Protein 6H4L (pdb70)

InterPro domains:
  IPR000719 Protein kinase domain [PF00069] (32179-32432)
  IPR000719 Protein kinase domain [PS50011] (32178-32432)
  IPR003598 Immunoglobulin subtype 2 [SM00408] (18-87)
  IPR003598 Immunoglobulin subtype 2 [SM00408] (116-183)
  IPR003598 Immunoglobulin subtype 2 [SM00408] (955-1022)
  IPR003598 Immunoglobulin subtype 2 [SM00408] (1094-1163)
  IPR003598 Immunoglobulin subtype 2 [SM00408] (1303-1371)
  IPR003598 Immunoglobulin subtype 2 [SM00408] (1469-1537)
  IPR003598 Immunoglobulin subtype 2 [SM00408] (1568-1637)
  IPR003598 Immunoglobulin subtype 2 [SM00408] (1853-1919)
  IPR003598 Immunoglobulin subtype 2 [SM00408] (2187-2253)
  IPR003598 Immunoglobulin subtype 2 [SM00408] (2279-2345)
  IPR003598 Immunoglobulin subtype 2 [SM00408] (2457-2523)
  IPR003598 Immunoglobulin subtype 2 [SM00408] (2632-2698)
  IPR003598 Immunoglobulin subtype 2 [SM00408] (3070-3136)
  IPR003598 Immunoglobulin subtype 2 [SM00408] (3251-3318)
  IPR003598 Immunoglobulin subtype 2 [SM00408] (3357-3423)
  IPR003598 Immunoglobulin subtype 2 [SM00408] (3515-3582)
  IPR003598 Immunoglobulin subtype 2 [SM00408] (3633-3701)
  IPR003598 Immunoglobulin subtype 2 [SM00408] (4301-4367)

Nearest PDB structures (foldseek):
  6h4l-assembly1_A  TM=1.011E+00  e=6.842E-20  Homo sapiens
  8ovu-assembly2_B  TM=9.712E-01  e=8.438E-11  Homo sapiens
  8p35-assembly1_A  TM=9.630E-01  e=2.740E-10  Homo sapiens
  2rik-assembly1_A  TM=9.695E-01  e=7.577E-10  Oryctolagus cuniculus
  2rjm-assembly1_A  TM=9.637E-01  e=1.163E-09  Oryctolagus cuniculus

Foldseek 3Di:
DDFAWKDWDAAWEADEAEAFAKDKTKTFIDGVPFWDKWKDFPRHTDDDDPAWDWDADNRIIMIMGGRDDQVRWGKMKMWTGDPRGIDMHIYTYGHD

Radius of gyration: 13.58 Å; Cα contacts (8 Å, |Δi|>4): 243; chains: 1; bounding box: 20×26×42 Å

Structure (mmCIF, N/CA/C/O backbone):
data_6H4L
#
_entry.id   6H4L
#
_cell.length_a   84.847
_cell.length_b   84.847
_cell.length_c   49.177
_cell.angle_alpha   90.00
_cell.angle_beta   90.00
_cell.angle_gamma   120.00
#
_symmetry.space_group_name_H-M   'P 32 2 1'
#
loop_
_entity.id
_entity.type
_entity.pdbx_description
1 polymer Titin
2 non-polymer 'ZINC ION'
3 non-polymer 'CHLORIDE ION'
4 water water
#
loop_
_atom_site.group_PDB
_atom_site.id
_atom_site.type_symbol
_atom_site.label_atom_id
_atom_site.label_alt_id
_atom_site.label_comp_id
_atom_site.label_asym_id
_atom_site.label_entity_id
_atom_site.label_seq_id
_atom_site.pdbx_PDB_ins_code
_atom_site.Cartn_x
_atom_site.Cartn_y
_atom_site.Cartn_z
_atom_site.occupancy
_atom_site.B_iso_or_equiv
_atom_site.auth_seq_id
_atom_site.auth_comp_id
_atom_site.auth_asym_id
_atom_site.auth_atom_id
_atom_site.pdbx_PDB_model_num
ATOM 1 N N . THR A 1 4 ? -48.448 11.480 28.935 1.00 62.84 4 THR A N 1
ATOM 2 C CA . THR A 1 4 ? -47.530 11.867 27.869 1.00 57.59 4 THR A CA 1
ATOM 3 C C . THR A 1 4 ? -47.909 13.234 27.308 1.00 49.47 4 THR A C 1
ATOM 4 O O . THR A 1 4 ? -48.954 13.382 26.679 1.00 43.84 4 THR A O 1
ATOM 8 N N . LEU A 1 5 ? -47.062 14.232 27.546 1.00 43.56 5 LEU A N 1
ATOM 9 C CA . LEU A 1 5 ? -47.298 15.569 27.019 1.00 32.86 5 LEU A CA 1
ATOM 10 C C . LEU A 1 5 ? -47.124 15.595 25.499 1.00 27.53 5 LEU A C 1
ATOM 11 O O . LEU A 1 5 ? -46.413 14.756 24.925 1.00 34.19 5 LEU A O 1
ATOM 16 N N . ASP A 1 6 ? -47.767 16.558 24.847 1.00 32.04 6 ASP A N 1
ATOM 17 C CA . ASP A 1 6 ? -47.526 16.764 23.419 1.00 25.13 6 ASP A CA 1
ATOM 18 C C . ASP A 1 6 ? -46.038 16.974 23.174 1.00 30.54 6 ASP A C 1
ATOM 19 O O . ASP A 1 6 ? -45.338 17.549 24.005 1.00 28.06 6 ASP A O 1
ATOM 24 N N . HIS A 1 7 ? -45.552 16.523 22.024 1.00 24.15 7 HIS A N 1
ATOM 25 C CA . HIS A 1 7 ? -44.138 16.663 21.716 1.00 22.16 7 HIS A CA 1
ATOM 26 C C . HIS A 1 7 ? -43.891 16.682 20.213 1.00 20.64 7 HIS A C 1
ATOM 27 O O . HIS A 1 7 ? -44.687 16.163 19.438 1.00 21.93 7 HIS A O 1
ATOM 34 N N . ALA A 1 8 ? -42.778 17.295 19.827 1.00 22.72 8 ALA A N 1
ATOM 35 C CA . ALA A 1 8 ? -42.375 17.379 18.430 1.00 19.65 8 ALA A CA 1
ATOM 36 C C . ALA A 1 8 ? -42.132 15.989 17.845 1.00 18.70 8 ALA A C 1
ATOM 37 O O . ALA A 1 8 ? -41.716 15.061 18.545 1.00 22.45 8 ALA A O 1
ATOM 39 N N . PRO A 1 9 ? -42.363 15.852 16.542 1.00 20.30 9 PRO A N 1
ATOM 40 C CA . PRO A 1 9 ? -42.106 14.549 15.935 1.00 18.61 9 PRO A CA 1
ATOM 41 C C . PRO A 1 9 ? -40.642 14.139 16.104 1.00 18.39 9 PRO A C 1
ATOM 42 O O . PRO A 1 9 ? -39.742 14.985 16.008 1.00 20.28 9 PRO A O 1
ATOM 46 N N . ARG A 1 10 ? -40.411 12.855 16.351 1.00 19.73 10 ARG A N 1
ATOM 47 C CA . ARG A 1 10 ? -39.065 12.306 16.393 1.00 21.48 10 ARG A CA 1
ATOM 48 C C . ARG A 1 10 ? -39.057 11.015 15.580 1.00 21.87 10 ARG A C 1
ATOM 49 O O . ARG A 1 10 ? -39.946 10.167 15.714 1.00 20.87 10 ARG A O 1
ATOM 57 N N . ILE A 1 11 ? -38.064 10.884 14.716 1.00 19.60 11 ILE A N 1
ATOM 58 C CA . ILE A 1 11 ? -37.992 9.723 13.847 1.00 18.64 11 ILE A CA 1
ATOM 59 C C . ILE A 1 11 ? -37.119 8.682 14.519 1.00 21.59 11 ILE A C 1
ATOM 60 O O . ILE A 1 11 ? -35.954 8.943 14.826 1.00 28.38 11 ILE A O 1
ATOM 65 N N . THR A 1 12 ? -37.704 7.515 14.774 1.00 20.25 12 THR A N 1
ATOM 66 C CA . THR A 1 12 ? -37.009 6.448 15.491 1.00 22.56 12 THR A CA 1
ATOM 67 C C . THR A 1 12 ? -36.480 5.323 14.594 1.00 24.70 12 THR A C 1
ATOM 68 O O . THR A 1 12 ? -35.646 4.523 15.026 1.00 27.90 12 THR A O 1
ATOM 72 N N . LEU A 1 13 ? -36.990 5.239 13.368 1.00 21.85 13 LEU A N 1
ATOM 73 C CA . LEU A 1 13 ? -36.476 4.301 12.373 1.00 24.47 13 LEU A CA 1
ATOM 74 C C . LEU A 1 13 ? -36.376 5.068 11.070 1.00 20.80 13 LEU A C 1
ATOM 75 O O . LEU A 1 13 ? -37.376 5.614 10.587 1.00 22.17 13 LEU A O 1
ATOM 80 N N . ARG A 1 14 ? -35.172 5.127 10.517 1.00 24.75 14 ARG A N 1
ATOM 81 C CA . ARG A 1 14 ? -34.946 5.960 9.346 1.00 22.98 14 ARG A CA 1
ATOM 82 C C . ARG A 1 14 ? -35.001 5.152 8.057 1.00 22.46 14 ARG A C 1
ATOM 83 O O . ARG A 1 14 ? -34.749 3.948 8.054 1.00 24.68 14 ARG A O 1
ATOM 91 N N . MET A 1 15 ? -35.342 5.832 6.965 1.00 23.29 15 MET A N 1
ATOM 92 C CA . MET A 1 15 ? -35.348 5.203 5.650 1.00 22.16 15 MET A CA 1
ATOM 93 C C . MET A 1 15 ? -33.989 4.660 5.240 1.00 29.23 15 MET A C 1
ATOM 94 O O . MET A 1 15 ? -32.946 5.166 5.661 1.00 29.07 15 MET A O 1
ATOM 99 N N . ARG A 1 16 ? -34.022 3.637 4.393 1.00 23.95 16 ARG A N 1
ATOM 100 C CA . ARG A 1 16 ? -32.821 2.980 3.895 1.00 24.71 16 ARG A CA 1
ATOM 101 C C . ARG A 1 16 ? -32.598 3.314 2.434 1.00 29.63 16 ARG A C 1
ATOM 102 O O . ARG A 1 16 ? -33.467 3.075 1.602 1.00 30.75 16 ARG A O 1
ATOM 110 N N . SER A 1 17 ? -31.422 3.837 2.113 1.00 29.78 17 SER A N 1
ATOM 111 C CA . SER A 1 17 ? -31.061 4.020 0.716 1.00 30.82 17 SER A CA 1
ATOM 112 C C . SER A 1 17 ? -30.942 2.644 0.077 1.00 33.65 17 SER A C 1
ATOM 113 O O . SER A 1 17 ? -30.343 1.735 0.648 1.00 36.26 17 SER A O 1
ATOM 116 N N . HIS A 1 18 ? -31.518 2.474 -1.105 1.00 29.43 18 HIS A N 1
ATOM 117 C CA . HIS A 1 18 ? -31.470 1.166 -1.734 1.00 33.99 18 HIS A CA 1
ATOM 118 C C . HIS A 1 18 ? -31.602 1.186 -3.250 1.00 34.48 18 HIS A C 1
ATOM 119 O O . HIS A 1 18 ? -31.854 2.222 -3.869 1.00 33.49 18 HIS A O 1
ATOM 126 N N . ARG A 1 19 ? -31.411 0.009 -3.828 1.00 34.18 19 ARG A N 1
ATOM 127 C CA . ARG A 1 19 ? -31.499 -0.188 -5.266 1.00 37.09 19 ARG A CA 1
ATOM 128 C C . ARG A 1 19 ? -32.775 -0.947 -5.572 1.00 44.47 19 ARG A C 1
ATOM 129 O O . ARG A 1 19 ? -33.304 -1.664 -4.720 1.00 41.58 19 ARG A O 1
ATOM 132 N N . VAL A 1 20 ? -33.272 -0.781 -6.789 1.00 39.08 20 VAL A N 1
ATOM 133 C CA . VAL A 1 20 ? -34.414 -1.548 -7.251 1.00 40.96 20 VAL A CA 1
ATOM 134 C C . VAL A 1 20 ? -34.251 -1.765 -8.744 1.00 39.85 20 VAL A C 1
ATOM 135 O O . VAL A 1 20 ? -33.877 -0.843 -9.471 1.00 39.74 20 VAL A O 1
ATOM 139 N N . PRO A 1 21 ? -34.474 -3.004 -9.201 1.00 42.23 21 PRO A N 1
ATOM 140 C CA . PRO A 1 21 ? -34.424 -3.271 -10.641 1.00 47.18 21 PRO A CA 1
ATOM 141 C C . PRO A 1 21 ? -35.498 -2.480 -11.380 1.00 47.05 21 PRO A C 1
ATOM 142 O O . PRO A 1 21 ? -36.618 -2.341 -10.885 1.00 41.25 21 PRO A O 1
ATOM 146 N N . CYS A 1 22 ? -35.145 -1.959 -12.550 1.00 50.84 22 CYS A N 1
ATOM 147 C CA . CYS A 1 22 ? -36.099 -1.274 -13.411 1.00 54.59 22 CYS A CA 1
ATOM 148 C C . CYS A 1 22 ? -37.388 -2.079 -13.535 1.00 42.53 22 CYS A C 1
ATOM 149 O O . CYS A 1 22 ? -37.354 -3.288 -13.765 1.00 48.49 22 CYS A O 1
ATOM 152 N N . GLY A 1 23 ? -38.520 -1.404 -13.357 1.00 41.95 23 GLY A N 1
ATOM 153 C CA . GLY A 1 23 ? -39.820 -2.025 -13.521 1.00 42.76 23 GLY A CA 1
ATOM 154 C C . GLY A 1 23 ? -40.452 -2.604 -12.270 1.00 44.71 23 GLY A C 1
ATOM 155 O O . GLY A 1 23 ? -41.653 -2.874 -12.246 1.00 41.23 23 GLY A O 1
ATOM 156 N N . GLN A 1 24 ? -39.655 -2.803 -11.227 1.00 37.84 24 GLN A N 1
ATOM 157 C CA . GLN A 1 24 ? -40.203 -3.323 -9.985 1.00 36.08 24 GLN A CA 1
ATOM 158 C C . GLN A 1 24 ? -40.802 -2.190 -9.164 1.00 37.98 24 GLN A C 1
ATOM 159 O O . GLN A 1 24 ? -40.568 -1.014 -9.449 1.00 34.86 24 GLN A O 1
ATOM 165 N N . ASN A 1 25 ? -41.585 -2.554 -8.155 1.00 34.10 25 ASN A N 1
ATOM 166 C CA . ASN A 1 25 ? -42.115 -1.585 -7.203 1.00 31.80 25 ASN A CA 1
ATOM 167 C C . ASN A 1 25 ? -41.189 -1.519 -6.016 1.00 35.27 25 ASN A C 1
ATOM 168 O O . ASN A 1 25 ? -40.469 -2.466 -5.725 1.00 33.25 25 ASN A O 1
ATOM 173 N N . THR A 1 26 ? -41.205 -0.403 -5.310 1.00 28.18 26 THR A N 1
ATOM 174 C CA . THR A 1 26 ? -40.389 -0.331 -4.115 1.00 27.11 26 THR A CA 1
ATOM 175 C C . THR A 1 26 ? -41.053 0.502 -3.031 1.00 25.13 26 THR A C 1
ATOM 176 O O . THR A 1 26 ? -41.995 1.245 -3.289 1.00 26.37 26 THR A O 1
ATOM 180 N N . ARG A 1 27 ? -40.559 0.363 -1.811 1.00 24.14 27 ARG A N 1
ATOM 181 C CA . ARG A 1 27 ? -41.081 1.146 -0.698 1.00 22.95 27 ARG A CA 1
ATOM 182 C C . ARG A 1 27 ? -39.953 1.746 0.105 1.00 21.26 27 ARG A C 1
ATOM 183 O O . ARG A 1 27 ? -38.886 1.138 0.230 1.00 24.43 27 ARG A O 1
ATOM 191 N N . PHE A 1 28 ? -40.215 2.931 0.655 1.00 18.39 28 PHE A N 1
ATOM 192 C CA . PHE A 1 28 ? -39.429 3.502 1.745 1.00 18.05 28 PHE A CA 1
ATOM 193 C C . PHE A 1 28 ? -40.311 3.477 2.981 1.00 20.34 28 PHE A C 1
ATOM 194 O O . PHE A 1 28 ? -41.501 3.755 2.906 1.00 18.91 28 PHE A O 1
ATOM 202 N N . ILE A 1 29 ? -39.727 3.159 4.123 1.00 18.03 29 ILE A N 1
ATOM 203 C CA . ILE A 1 29 ? -40.511 3.065 5.356 1.00 17.61 29 ILE A CA 1
ATOM 204 C C . ILE A 1 29 ? -39.743 3.759 6.467 1.00 20.01 29 ILE A C 1
ATOM 205 O O . ILE A 1 29 ? -38.535 3.597 6.578 1.00 19.72 29 ILE A O 1
ATOM 210 N N . LEU A 1 30 ? -40.444 4.548 7.274 1.00 17.23 30 LEU A N 1
ATOM 211 C CA . LEU A 1 30 ? -39.821 5.117 8.469 1.00 18.10 30 LEU A CA 1
ATOM 212 C C . LEU A 1 30 ? -40.830 5.098 9.597 1.00 17.86 30 LEU A C 1
ATOM 213 O O . LEU A 1 30 ? -42.004 4.822 9.393 1.00 18.91 30 LEU A O 1
ATOM 218 N N . ASN A 1 31 ? -40.361 5.331 10.819 1.00 17.67 31 ASN A N 1
ATOM 219 C CA . ASN A 1 31 ? -41.272 5.386 11.940 1.00 20.72 31 ASN A CA 1
ATOM 220 C C . ASN A 1 31 ? -41.088 6.691 12.689 1.00 19.95 31 ASN A C 1
ATOM 221 O O . ASN A 1 31 ? -39.956 7.066 12.997 1.00 18.10 31 ASN A O 1
ATOM 226 N N . VAL A 1 32 ? -42.196 7.383 12.934 1.00 17.18 32 VAL A N 1
ATOM 227 C CA . VAL A 1 32 ? -42.160 8.666 13.649 1.00 18.73 32 VAL A CA 1
ATOM 228 C C . VAL A 1 32 ? -43.018 8.558 14.904 1.00 18.97 32 VAL A C 1
ATOM 229 O O . VAL A 1 32 ? -44.077 7.919 14.901 1.00 19.21 32 VAL A O 1
ATOM 233 N N . GLN A 1 33 ? -42.543 9.176 15.994 1.00 17.64 33 GLN A N 1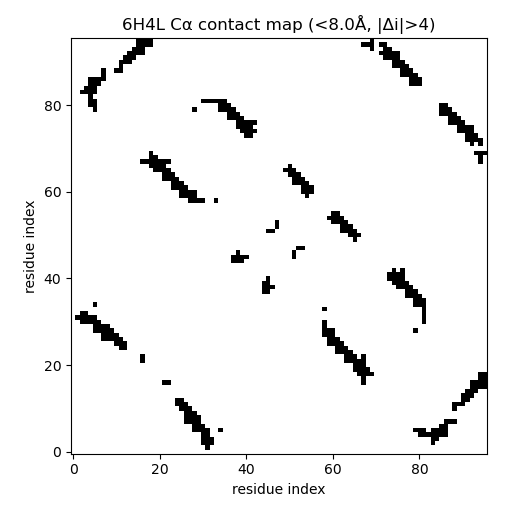
ATOM 234 C CA . GLN A 1 33 ? -43.311 9.312 17.217 1.00 18.45 33 GLN A CA 1
ATOM 235 C C . GLN A 1 33 ? -43.712 10.773 17.301 1.00 17.70 33 GLN A C 1
ATOM 236 O O . GLN A 1 33 ? -42.856 11.657 17.255 1.00 21.62 33 GLN A O 1
ATOM 242 N N . SER A 1 34 ? -45.010 11.030 17.368 1.00 18.76 34 SER A N 1
ATOM 243 C CA . SER A 1 34 ? -45.505 12.408 17.296 1.00 19.33 34 SER A CA 1
ATOM 244 C C . SER A 1 34 ? -46.813 12.529 18.058 1.00 25.79 34 SER A C 1
ATOM 245 O O . SER A 1 34 ? -47.685 11.682 17.926 1.00 27.24 34 SER A O 1
ATOM 248 N N . LYS A 1 35 ? -46.941 13.561 18.887 1.00 23.47 35 LYS A N 1
ATOM 249 C CA . LYS A 1 35 ? -48.206 13.825 19.567 1.00 26.37 35 LYS A CA 1
ATOM 250 C C . LYS A 1 35 ? -48.427 15.333 19.668 1.00 23.43 35 LYS A C 1
ATOM 251 O O . LYS A 1 35 ? -47.664 16.023 20.318 1.00 24.07 35 LYS A O 1
ATOM 257 N N . PRO A 1 36 ? -49.475 15.860 19.012 1.00 24.61 36 PRO A N 1
ATOM 258 C CA . PRO A 1 36 ? -50.439 15.143 18.175 1.00 27.77 36 PRO A CA 1
ATOM 259 C C . PRO A 1 36 ? -49.823 14.557 16.909 1.00 24.28 36 PRO A C 1
ATOM 260 O O . PRO A 1 36 ? -48.669 14.833 16.572 1.00 21.99 36 PRO A O 1
ATOM 264 N N A THR A 1 37 ? -50.599 13.727 16.227 0.53 25.73 37 THR A N 1
ATOM 265 N N B THR A 1 37 ? -50.620 13.740 16.226 0.47 25.65 37 THR A N 1
ATOM 266 C CA A THR A 1 37 ? -50.124 13.045 15.034 0.53 24.91 37 THR A CA 1
ATOM 267 C CA B THR A 1 37 ? -50.249 13.132 14.953 0.47 25.23 37 THR A CA 1
ATOM 268 C C A THR A 1 37 ? -49.629 14.030 13.984 0.53 22.53 37 THR A C 1
ATOM 269 C C B THR A 1 37 ? -49.547 14.135 14.059 0.47 22.30 37 THR A C 1
ATOM 270 O O A THR A 1 37 ? -50.248 15.066 13.742 0.53 26.10 37 THR A O 1
ATOM 271 O O B THR A 1 37 ? -49.941 15.299 13.997 0.47 23.44 37 THR A O 1
ATOM 278 N N . ALA A 1 38 ? -48.504 13.677 13.374 1.00 23.47 38 ALA A N 1
ATOM 279 C CA . ALA A 1 38 ? -47.797 14.527 12.432 1.00 20.65 38 ALA A CA 1
ATOM 280 C C . ALA A 1 38 ? -48.533 14.628 11.110 1.00 22.41 38 ALA A C 1
ATOM 281 O O . ALA A 1 38 ? -49.140 13.663 10.647 1.00 26.43 38 ALA A O 1
ATOM 283 N N . GLU A 1 39 ? -48.462 15.812 10.522 1.00 23.27 39 GLU A N 1
ATOM 284 C CA . GLU A 1 39 ? -48.787 15.996 9.110 1.00 25.87 39 GLU A CA 1
ATOM 285 C C . GLU A 1 39 ? -47.533 15.592 8.357 1.00 20.94 39 GLU A C 1
ATOM 286 O O . GLU A 1 39 ? -46.426 16.000 8.732 1.00 22.27 39 GLU A O 1
ATOM 292 N N . VAL A 1 40 ? -47.690 14.782 7.313 1.00 21.17 40 VAL A N 1
ATOM 293 C CA . VAL A 1 40 ? -46.537 14.254 6.600 1.00 17.56 4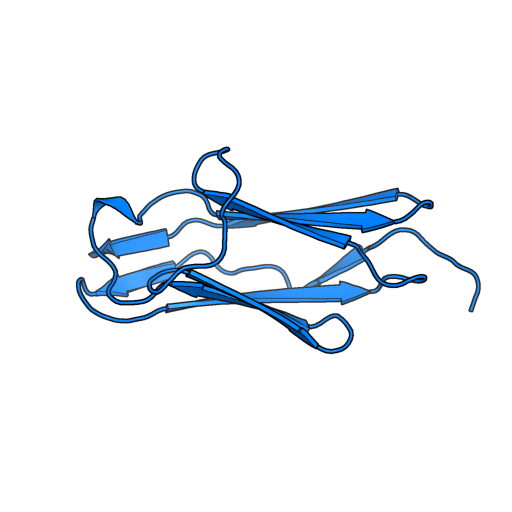0 VAL A CA 1
ATOM 294 C C . VAL A 1 40 ? -46.573 14.730 5.154 1.00 18.81 40 VAL A C 1
ATOM 295 O O . VAL A 1 40 ? -47.623 14.674 4.493 1.00 24.58 40 VAL A O 1
ATOM 299 N N . LYS A 1 41 ? -45.437 15.236 4.683 1.00 17.66 41 LYS A N 1
ATOM 300 C CA . LYS A 1 41 ? -45.281 15.548 3.262 1.00 17.96 41 LYS A CA 1
ATOM 301 C C . LYS A 1 41 ? -44.089 14.789 2.703 1.00 19.58 41 LYS A C 1
ATOM 302 O O . LYS A 1 41 ? -43.092 14.598 3.396 1.00 20.78 41 LYS A O 1
ATOM 308 N N . TRP A 1 42 ? -44.195 14.366 1.441 1.00 18.64 42 TRP A N 1
ATOM 309 C CA . TRP A 1 42 ? -43.127 13.616 0.805 1.00 20.44 42 TRP A CA 1
ATOM 310 C C . TRP A 1 42 ? -42.597 14.388 -0.384 1.00 21.73 42 TRP A C 1
ATOM 311 O O . TRP A 1 42 ? -43.361 15.061 -1.063 1.00 22.40 42 TRP A O 1
ATOM 322 N N . TYR A 1 43 ? -41.294 14.280 -0.622 1.00 21.78 43 TYR A N 1
ATOM 323 C CA . TYR A 1 43 ? -40.640 15.005 -1.711 1.00 23.66 43 TYR A CA 1
ATOM 324 C C . TYR A 1 43 ? -39.728 14.086 -2.502 1.00 26.77 43 TYR A C 1
ATOM 325 O O . TYR A 1 43 ? -39.140 13.154 -1.956 1.00 25.08 43 TYR A O 1
ATOM 334 N N . HIS A 1 44 ? -39.629 14.346 -3.807 1.00 25.47 44 HIS A N 1
ATOM 335 C CA . HIS A 1 44 ? -38.660 13.675 -4.665 1.00 31.31 44 HIS A CA 1
ATOM 336 C C . HIS A 1 44 ? -37.752 14.740 -5.280 1.00 32.04 44 HIS A C 1
ATOM 337 O O . HIS A 1 44 ? -38.222 15.654 -5.964 1.00 34.33 44 HIS A O 1
ATOM 344 N N . ASN A 1 45 ? -36.454 14.638 -5.009 1.00 31.88 45 ASN A N 1
ATOM 345 C CA . ASN A 1 45 ? -35.512 15.697 -5.369 1.00 32.24 45 ASN A CA 1
ATOM 346 C C . ASN A 1 45 ? -36.035 17.117 -5.095 1.00 32.88 45 ASN A C 1
ATOM 347 O O . ASN A 1 45 ? -35.904 18.013 -5.928 1.00 38.21 45 ASN A O 1
ATOM 352 N N . GLY A 1 46 ? -36.639 17.311 -3.924 1.00 33.44 46 GLY A N 1
ATOM 353 C CA . GLY A 1 46 ? -37.039 18.640 -3.497 1.00 35.15 46 GLY A CA 1
ATOM 354 C C . GLY A 1 46 ? -38.425 19.074 -3.929 1.00 38.81 46 GLY A C 1
ATOM 355 O O . GLY A 1 46 ? -38.880 20.160 -3.564 1.00 37.24 46 GLY A O 1
ATOM 356 N N . VAL A 1 47 ? -39.104 18.228 -4.697 1.00 33.02 47 VAL A N 1
ATOM 357 C CA . VAL A 1 47 ? -40.417 18.579 -5.231 1.00 34.01 47 VAL A CA 1
ATOM 358 C C . VAL A 1 47 ? -41.488 17.736 -4.557 1.00 30.89 47 VAL A C 1
ATOM 359 O O . VAL A 1 47 ? -41.368 16.513 -4.489 1.00 30.93 47 VAL A O 1
ATOM 363 N N . GLU A 1 48 ? -42.535 18.382 -4.056 1.00 31.97 48 GLU A N 1
ATOM 364 C CA . GLU A 1 48 ? -43.556 17.651 -3.316 1.00 31.11 48 GLU A CA 1
ATOM 365 C C . GLU A 1 48 ? -44.249 16.609 -4.187 1.00 28.58 48 GLU A C 1
ATOM 366 O O . GLU A 1 48 ? -44.627 16.884 -5.334 1.00 30.20 48 GLU A O 1
ATOM 372 N N . LEU A 1 49 ? -44.383 15.405 -3.639 1.00 28.88 49 LEU A N 1
ATOM 373 C CA . LEU A 1 49 ? -45.071 14.311 -4.308 1.00 31.27 49 LEU A CA 1
ATOM 374 C C . LEU A 1 49 ? -46.561 14.333 -3.989 1.00 31.22 49 LEU A C 1
ATOM 375 O O . LEU A 1 49 ? -46.962 14.591 -2.854 1.00 37.60 49 LEU A O 1
ATOM 380 N N . GLN A 1 50 ? -47.369 14.070 -5.011 1.00 36.45 50 GLN A N 1
ATOM 381 C CA . GLN A 1 50 ? -48.796 13.873 -4.833 1.00 38.12 50 GLN A CA 1
ATOM 382 C C . GLN A 1 50 ? -49.107 12.411 -5.112 1.00 37.47 50 GL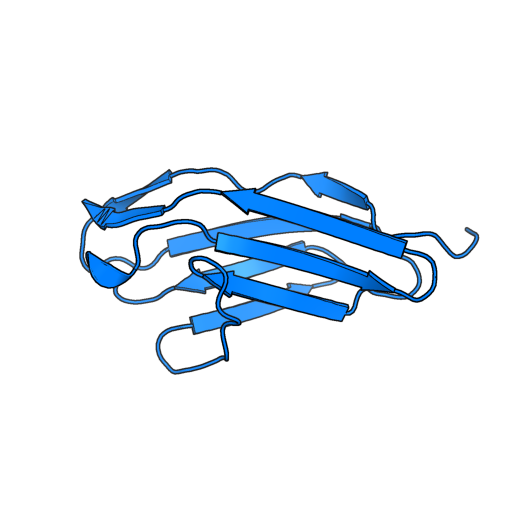N A C 1
ATOM 383 O O . GLN A 1 50 ? -48.412 11.764 -5.898 1.00 39.21 50 GLN A O 1
ATOM 389 N N . GLU A 1 51 ? -50.149 11.886 -4.478 1.00 34.87 51 GLU A N 1
ATOM 390 C CA . GLU A 1 51 ? -50.585 10.527 -4.784 1.00 35.80 51 GLU A CA 1
ATOM 391 C C . GLU A 1 51 ? -51.077 10.409 -6.227 1.00 37.76 51 GLU A C 1
ATOM 392 O O . GLU A 1 51 ? -51.693 11.332 -6.771 1.00 41.24 51 GLU A O 1
ATOM 398 N N . SER A 1 52 ? -50.783 9.268 -6.842 1.00 36.13 52 SER A N 1
ATOM 399 C CA . SER A 1 52 ? -51.143 9.019 -8.229 1.00 41.61 52 SER A CA 1
ATOM 400 C C . SER A 1 52 ? -51.147 7.515 -8.446 1.00 37.32 52 SER A C 1
ATOM 401 O O . SER A 1 52 ? -51.050 6.757 -7.489 1.00 42.33 52 SER A O 1
ATOM 404 N N . SER A 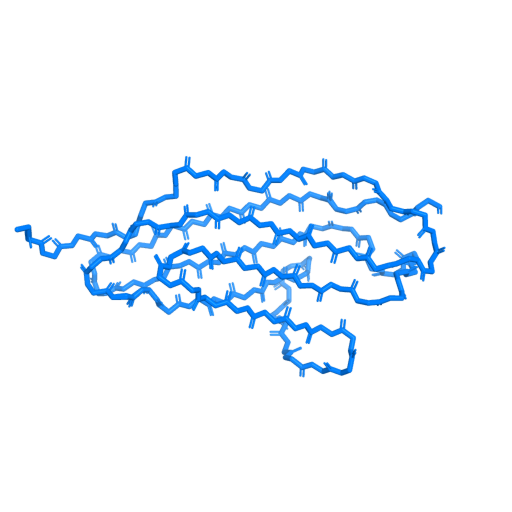1 53 ? -51.266 7.072 -9.695 1.00 44.71 53 SER A N 1
ATOM 405 C CA . SER A 1 53 ? -51.189 5.643 -9.964 1.00 43.89 53 SER A CA 1
ATOM 406 C C . SER A 1 53 ? -49.777 5.132 -9.680 1.00 43.35 53 SER A C 1
ATOM 407 O O . SER A 1 53 ? -49.572 3.944 -9.430 1.00 56.94 53 SER A O 1
ATOM 410 N N . LYS A 1 54 ? -48.808 6.042 -9.695 1.00 44.28 54 LYS A N 1
ATOM 411 C CA . LYS A 1 54 ? -47.415 5.670 -9.466 1.00 38.43 54 LYS A CA 1
ATOM 412 C C . LYS A 1 54 ? -46.990 5.773 -8.003 1.00 32.72 54 LYS A C 1
ATOM 413 O O . LYS A 1 54 ? -46.192 4.960 -7.526 1.00 36.00 54 LYS A O 1
ATOM 419 N N . ILE A 1 55 ? -47.538 6.760 -7.300 1.00 31.81 55 ILE A N 1
ATOM 420 C CA . ILE A 1 55 ? -47.092 7.098 -5.949 1.00 27.88 55 ILE A CA 1
ATOM 421 C C . ILE A 1 55 ? -48.212 6.946 -4.915 1.00 29.81 55 ILE A C 1
ATOM 422 O O . ILE A 1 55 ? -49.280 7.529 -5.075 1.00 28.75 55 ILE A O 1
ATOM 427 N N . HIS A 1 56 ? -47.962 6.171 -3.861 1.00 29.04 56 HIS A N 1
ATOM 428 C CA . HIS A 1 56 ? -48.900 6.061 -2.739 1.00 25.24 56 HIS A CA 1
ATOM 429 C C . HIS A 1 56 ? -48.141 6.231 -1.432 1.00 22.54 56 HIS A C 1
ATOM 430 O O . HIS A 1 56 ? -47.039 5.714 -1.287 1.00 24.09 56 HIS A O 1
ATOM 437 N N . TYR A 1 57 ? -48.741 6.920 -0.471 1.00 21.87 57 TYR A N 1
ATOM 438 C CA . TYR A 1 57 ? -48.136 6.973 0.856 1.00 23.38 57 TYR A CA 1
ATOM 439 C C . TYR A 1 57 ? -49.168 6.882 1.966 1.00 25.87 57 TYR A C 1
ATOM 440 O O . TYR A 1 57 ? -50.313 7.301 1.809 1.00 27.17 57 TYR A O 1
ATOM 449 N N . THR A 1 58 ? -48.746 6.331 3.100 1.00 22.53 58 THR A N 1
ATOM 450 C CA . THR A 1 58 ? -49.655 6.105 4.209 1.00 24.52 58 THR A CA 1
ATOM 451 C C . THR A 1 58 ? -48.980 6.409 5.536 1.00 23.23 58 THR A C 1
ATOM 452 O O . THR A 1 58 ? -47.752 6.446 5.616 1.00 19.08 58 THR A O 1
ATOM 456 N N . ASN A 1 59 ? -49.797 6.638 6.566 1.00 23.84 59 ASN A N 1
ATOM 457 C CA . ASN A 1 59 ? -49.331 6.802 7.941 1.00 23.23 59 ASN A CA 1
A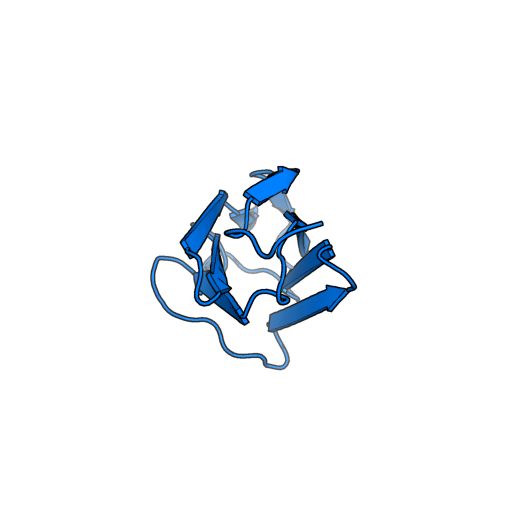TOM 458 C C . ASN A 1 59 ? -50.210 5.923 8.807 1.00 24.63 59 ASN A C 1
ATOM 459 O O . ASN A 1 59 ? -51.404 6.174 8.943 1.00 28.53 59 ASN A O 1
ATOM 464 N N . THR A 1 60 ? -49.629 4.869 9.362 1.00 24.81 60 THR A N 1
ATOM 465 C CA . THR A 1 60 ? -50.378 3.959 10.211 1.00 28.64 60 THR A CA 1
ATOM 466 C C . THR A 1 60 ? -49.801 4.046 11.616 1.00 29.14 60 THR A C 1
ATOM 467 O O . THR A 1 60 ? -48.816 3.381 11.943 1.00 25.61 60 THR A O 1
ATOM 471 N N . SER A 1 61 ? -50.400 4.900 12.441 1.00 28.42 61 SER A N 1
ATOM 472 C CA . SER A 1 61 ? -49.937 5.094 13.815 1.00 31.39 61 SER A CA 1
ATOM 473 C C . SER A 1 61 ? -48.455 5.473 13.91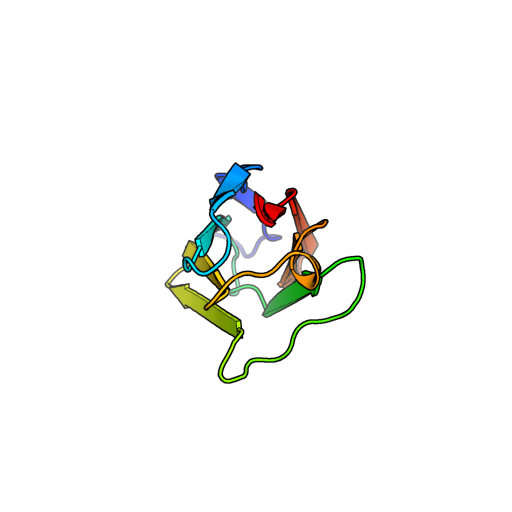7 1.00 27.72 61 SER A C 1
ATOM 474 O O . SER A 1 61 ? -47.783 5.134 14.897 1.00 33.20 61 SER A O 1
ATOM 477 N N . GLY A 1 62 ? -47.949 6.192 12.921 1.00 21.40 62 GLY A N 1
ATOM 478 C CA . GLY A 1 62 ? -46.560 6.620 12.941 1.00 22.62 62 GLY A CA 1
ATOM 479 C C . GLY A 1 62 ? -45.638 5.815 12.033 1.00 16.09 62 GLY A C 1
ATOM 480 O O . GLY A 1 62 ? -44.504 6.215 11.788 1.00 19.12 62 GLY A O 1
ATOM 481 N N . VAL A 1 63 ? -46.119 4.680 11.544 1.00 17.99 63 VAL A N 1
ATOM 482 C CA . VAL A 1 63 ? -45.355 3.961 10.522 1.00 17.51 63 VAL A CA 1
ATOM 483 C C . VAL A 1 63 ? -45.690 4.607 9.180 1.00 17.14 63 VAL A C 1
ATOM 484 O O . VAL A 1 63 ? -46.847 4.573 8.762 1.00 18.17 63 VAL A O 1
ATOM 488 N N . LEU A 1 64 ? -44.688 5.204 8.530 1.00 16.68 64 LEU A N 1
ATOM 489 C CA . LEU A 1 64 ? -44.885 5.968 7.298 1.00 16.88 64 LEU A CA 1
ATOM 490 C C . LEU A 1 64 ? -44.325 5.144 6.157 1.00 20.01 64 LEU A C 1
ATOM 491 O O . LEU A 1 64 ? -43.190 4.692 6.248 1.00 19.60 64 LEU A O 1
ATOM 496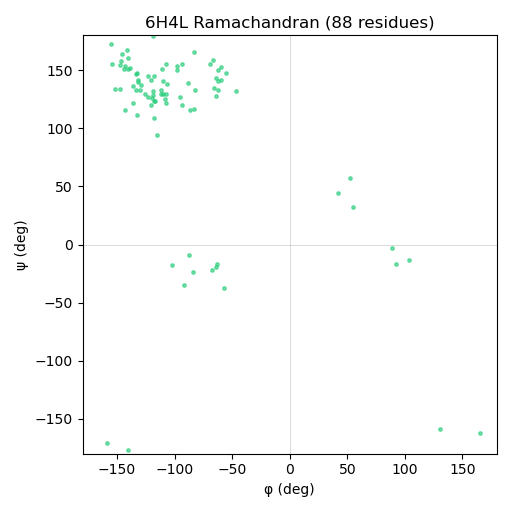 N N . THR A 1 65 ? -45.102 4.953 5.090 1.00 18.53 65 THR A N 1
ATOM 497 C CA . THR A 1 65 ? -44.626 4.172 3.941 1.00 17.93 65 THR A CA 1
ATOM 498 C C . THR A 1 65 ? -44.867 4.977 2.678 1.00 22.21 65 THR A C 1
ATOM 499 O O . THR A 1 65 ? -45.954 5.540 2.499 1.00 23.01 65 THR A O 1
ATOM 503 N N . LEU A 1 66 ? -43.841 5.050 1.830 1.00 19.85 66 LEU A N 1
ATOM 504 C CA . LEU A 1 66 ? -43.978 5.599 0.481 1.00 17.38 66 LEU A CA 1
ATOM 505 C C . LEU A 1 66 ? -43.802 4.438 -0.467 1.00 20.73 66 LEU A C 1
ATOM 506 O O . LEU A 1 66 ? -42.836 3.695 -0.361 1.00 24.38 66 LEU A O 1
ATOM 511 N N . GLU A 1 67 ? -44.726 4.294 -1.398 1.00 22.50 67 GLU A N 1
ATOM 512 C CA . GLU A 1 67 ? -44.621 3.219 -2.358 1.00 22.21 67 GLU A CA 1
ATOM 513 C C . GLU A 1 67 ? -44.526 3.835 -3.749 1.00 26.95 67 GLU A C 1
ATOM 514 O O . GLU A 1 67 ? -45.320 4.706 -4.093 1.00 26.27 67 GLU A O 1
ATOM 520 N N . ILE A 1 68 ? -43.520 3.416 -4.505 1.00 26.24 68 ILE A N 1
ATOM 521 C CA . ILE A 1 68 ? -43.342 3.878 -5.885 1.00 25.36 68 ILE A CA 1
ATOM 522 C C . ILE A 1 68 ? -43.466 2.660 -6.780 1.00 30.24 68 ILE A C 1
ATOM 523 O O . ILE A 1 68 ? -42.742 1.678 -6.596 1.00 29.77 68 ILE A O 1
ATOM 528 N N . LEU A 1 69 ? -44.393 2.709 -7.735 1.00 31.20 69 LEU A N 1
ATOM 529 C CA . LEU A 1 69 ? -44.675 1.564 -8.581 1.00 31.07 69 LEU A CA 1
ATOM 530 C C . LEU A 1 69 ? -43.944 1.693 -9.909 1.00 32.09 69 LEU A C 1
ATOM 531 O O . LEU A 1 69 ? -43.716 2.804 -10.380 1.00 33.55 69 LEU A O 1
ATOM 536 N N . ASP A 1 70 ? -43.586 0.553 -10.499 1.00 39.23 70 ASP A N 1
ATOM 537 C CA . ASP A 1 70 ? -43.035 0.494 -11.848 1.00 48.47 70 ASP A CA 1
ATOM 538 C C . ASP A 1 70 ? -41.849 1.436 -12.064 1.00 42.64 70 ASP A C 1
ATOM 539 O O . ASP A 1 70 ? -41.856 2.264 -12.970 1.00 36.51 70 ASP A O 1
ATOM 544 N N . CYS A 1 71 ? -40.824 1.256 -11.242 1.00 34.12 71 CYS A N 1
ATOM 545 C CA . CYS A 1 71 ? -39.679 2.160 -11.179 1.00 39.17 71 CYS A CA 1
ATOM 546 C C . CYS A 1 71 ? -38.834 2.243 -12.437 1.00 41.67 71 CYS A C 1
ATOM 547 O O . CYS A 1 71 ? -38.378 1.229 -12.954 1.00 38.53 71 CYS A O 1
ATOM 550 N N . HIS A 1 72 ? -38.607 3.468 -12.904 1.00 35.97 72 HIS A N 1
ATOM 551 C CA . HIS A 1 72 ? -37.722 3.709 -14.038 1.00 38.21 72 HIS A CA 1
ATOM 552 C C . HIS A 1 72 ? -36.565 4.598 -13.604 1.00 37.41 72 HIS A C 1
ATOM 553 O O . HIS A 1 72 ? -36.491 5.006 -12.436 1.00 35.86 72 HIS A O 1
ATOM 560 N N . THR A 1 73 ? -35.664 4.899 -14.536 1.00 42.93 73 THR A N 1
ATOM 561 C CA . THR A 1 73 ? -34.492 5.706 -14.217 1.00 45.63 73 THR A CA 1
ATOM 562 C C . THR A 1 73 ? -34.881 7.062 -13.634 1.00 46.83 73 THR A C 1
ATOM 563 O O . THR A 1 73 ? -34.227 7.563 -12.713 1.00 45.99 73 THR A O 1
ATOM 567 N N . ASP A 1 74 ? -35.959 7.637 -14.156 1.00 43.51 74 ASP A N 1
ATOM 568 C CA . ASP A 1 74 ? -36.435 8.949 -13.715 1.00 46.23 74 ASP A CA 1
ATOM 569 C C . ASP A 1 74 ? -36.868 8.971 -12.251 1.00 41.76 74 ASP A C 1
ATOM 570 O O . ASP A 1 74 ? -37.012 10.036 -11.655 1.00 39.13 74 ASP A O 1
ATOM 572 N N . ASP A 1 75 ? -37.086 7.792 -11.683 1.00 34.95 75 ASP A N 1
ATOM 573 C CA . ASP A 1 75 ? -37.555 7.673 -10.305 1.00 31.19 75 ASP A CA 1
ATOM 574 C C . ASP A 1 75 ? -36.415 7.660 -9.302 1.00 37.08 75 ASP A C 1
ATOM 575 O O . ASP A 1 75 ? -36.641 7.730 -8.094 1.00 32.18 75 ASP A O 1
ATOM 580 N N . SER A 1 76 ? -35.191 7.561 -9.804 1.00 35.78 76 SER A N 1
ATOM 581 C CA . SER A 1 76 ? -34.014 7.582 -8.946 1.00 38.60 76 SER A CA 1
ATOM 582 C C . SER A 1 76 ? -33.875 8.953 -8.306 1.00 36.54 76 SER A C 1
ATOM 583 O O . SER A 1 76 ? -34.407 9.941 -8.809 1.00 38.72 76 SER A O 1
ATOM 586 N N . GLY A 1 77 ? -33.153 9.013 -7.194 1.00 33.99 77 GLY A N 1
ATOM 587 C CA . GLY A 1 77 ? -32.857 10.289 -6.578 1.00 36.49 77 GLY A CA 1
ATOM 588 C C . GLY A 1 77 ? -33.163 10.284 -5.101 1.00 33.98 77 GLY A C 1
ATOM 589 O O . GLY A 1 77 ? -33.255 9.222 -4.475 1.00 36.30 77 GLY A O 1
ATOM 590 N N . THR A 1 78 ? -33.341 11.478 -4.546 1.00 30.11 78 THR A N 1
ATOM 591 C CA . THR A 1 78 ? -33.553 11.642 -3.115 1.00 28.15 78 THR A CA 1
ATOM 592 C C . THR A 1 78 ? -35.031 11.723 -2.780 1.00 32.62 78 THR A C 1
ATOM 593 O O . THR A 1 78 ? -35.758 12.539 -3.350 1.00 29.41 78 THR A O 1
ATOM 597 N N . TYR A 1 79 ? -35.471 10.878 -1.846 1.00 26.11 79 TYR A N 1
ATOM 598 C CA . TYR A 1 79 ? -36.836 10.936 -1.344 1.00 22.03 79 TYR A CA 1
ATOM 599 C C . TYR A 1 79 ? -36.774 11.397 0.086 1.00 20.81 79 TYR A C 1
ATOM 600 O O . TYR A 1 79 ? -35.959 10.895 0.858 1.00 27.76 79 TYR A O 1
ATOM 609 N N . ARG A 1 80 ? -37.626 12.362 0.421 1.00 19.98 80 ARG A N 1
ATOM 610 C CA . ARG A 1 80 ? -37.624 12.938 1.761 1.00 21.74 80 ARG A CA 1
ATOM 611 C C . ARG A 1 80 ? -39.027 12.951 2.357 1.00 23.81 80 ARG A C 1
ATOM 612 O O . ARG A 1 80 ? -39.995 13.301 1.675 1.00 22.03 80 ARG A O 1
ATOM 620 N N . ALA A 1 81 ? -39.131 12.583 3.637 1.00 17.85 81 ALA A N 1
ATOM 621 C CA . ALA A 1 81 ? -40.365 12.744 4.393 1.00 19.51 81 ALA A CA 1
ATOM 622 C C . ALA A 1 81 ? -40.164 13.893 5.360 1.00 19.64 81 ALA A C 1
ATOM 623 O O . ALA A 1 81 ? -39.098 14.005 5.963 1.00 20.63 81 ALA A O 1
ATOM 625 N N . VAL A 1 82 ? -41.177 14.737 5.502 1.00 15.57 82 VAL A N 1
ATOM 626 C CA . VAL A 1 82 ? -41.155 15.794 6.512 1.00 16.96 82 VAL A CA 1
ATOM 627 C C . VAL A 1 82 ? -42.377 15.631 7.404 1.00 20.08 82 VAL A C 1
ATOM 628 O O . VAL A 1 82 ? -43.502 15.587 6.904 1.00 20.08 82 VAL A O 1
ATOM 632 N N . CYS A 1 83 ? -42.162 15.580 8.723 1.00 17.85 83 CYS A N 1
ATOM 633 C CA . CYS A 1 83 ? -43.226 15.315 9.689 1.00 19.80 83 CYS A CA 1
ATOM 634 C C . CYS A 1 83 ? -43.369 16.516 10.594 1.00 17.21 83 CYS A C 1
ATOM 635 O O . CYS A 1 83 ? -42.393 16.918 11.231 1.00 19.48 83 CYS A O 1
ATOM 638 N N . THR A 1 84 ? -44.564 17.091 10.653 1.00 15.85 84 THR A N 1
ATOM 639 C CA . THR A 1 84 ? -44.755 18.351 11.373 1.00 18.13 84 THR A CA 1
ATOM 640 C C . THR A 1 84 ? -45.954 18.296 12.310 1.00 24.39 84 THR A C 1
ATOM 641 O O . THR A 1 84 ? -46.995 17.739 11.986 1.00 23.09 84 THR A O 1
ATOM 645 N N . ASN A 1 85 ? -45.797 18.878 13.488 1.00 20.37 85 ASN A N 1
ATOM 646 C CA . ASN A 1 85 ? -46.949 19.248 14.297 1.00 21.07 85 ASN A CA 1
ATOM 647 C C . ASN A 1 85 ? -46.662 20.600 14.951 1.00 21.43 85 ASN A C 1
ATOM 648 O O . ASN A 1 85 ? -45.627 21.216 14.680 1.00 20.96 85 ASN A O 1
ATOM 653 N N . TYR A 1 86 ? -47.571 21.087 15.785 1.00 22.19 86 TYR A N 1
ATOM 654 C CA . TYR A 1 86 ? -47.395 22.431 16.324 1.00 26.84 86 TYR A CA 1
ATOM 655 C C . TYR A 1 86 ? -46.158 22.562 17.214 1.00 25.04 86 TYR A C 1
ATOM 656 O O . TYR A 1 86 ? -45.665 23.664 17.439 1.00 25.99 86 TYR A O 1
ATOM 665 N N . LYS A 1 87 ? -45.656 21.428 17.698 1.00 22.33 87 LYS A N 1
ATOM 666 C CA . LYS A 1 87 ? -44.484 21.395 18.565 1.00 23.13 87 LYS A CA 1
ATOM 667 C C . LYS A 1 87 ? -43.144 21.420 17.838 1.00 24.92 87 LYS A C 1
ATOM 668 O O . LYS A 1 87 ? -42.131 21.793 18.434 1.00 26.41 87 LYS A O 1
ATOM 674 N N . GLY A 1 88 ? -43.120 20.989 16.574 1.00 21.12 88 GLY A N 1
ATOM 675 C CA . GLY A 1 88 ? -41.876 20.959 15.829 1.00 20.66 88 GLY A CA 1
ATOM 676 C C . GLY A 1 88 ? -41.931 20.128 14.570 1.00 20.04 88 GLY A C 1
ATOM 677 O O . GLY A 1 88 ? -43.007 19.810 14.077 1.00 22.52 88 GLY A O 1
ATOM 678 N N . GLU A 1 89 ? -40.761 19.776 14.064 1.00 21.00 89 GLU A N 1
ATOM 679 C CA . GLU A 1 89 ? -40.694 19.019 12.824 1.00 18.49 89 GLU A CA 1
ATOM 680 C C . GLU A 1 89 ? -39.503 18.079 12.829 1.00 22.04 89 GLU A C 1
ATOM 681 O O . GLU A 1 89 ? -38.509 18.317 13.512 1.00 24.01 89 GLU A O 1
ATOM 687 N N . ALA A 1 90 ? -39.616 17.000 12.059 1.00 18.71 90 ALA A N 1
ATOM 688 C CA . ALA A 1 90 ? -38.498 16.092 11.867 1.00 17.60 90 ALA A CA 1
ATOM 689 C C . ALA A 1 90 ? -38.504 15.723 10.405 1.00 19.86 90 ALA A C 1
ATOM 690 O O . ALA A 1 90 ? -39.559 15.707 9.778 1.00 22.67 90 ALA A O 1
ATOM 692 N N . SER A 1 91 ? -37.335 15.402 9.871 1.00 18.84 91 SER A N 1
ATOM 693 C CA . SER A 1 91 ? -37.267 15.027 8.459 1.00 18.10 91 SER A CA 1
ATOM 694 C C . SER A 1 91 ? -36.244 13.932 8.268 1.00 20.61 91 SER A C 1
ATOM 695 O O . SER A 1 91 ? -35.301 13.791 9.056 1.00 24.33 91 SER A O 1
ATOM 698 N N . ASP A 1 92 ? -36.440 13.133 7.221 1.00 17.86 92 ASP A N 1
ATOM 699 C CA . ASP A 1 92 ? -35.523 12.043 6.911 1.00 21.91 92 ASP A CA 1
ATOM 700 C C . ASP A 1 92 ? -35.453 11.963 5.399 1.00 20.43 92 ASP A C 1
ATOM 701 O O . ASP A 1 92 ? -36.402 12.338 4.717 1.00 21.46 92 ASP A O 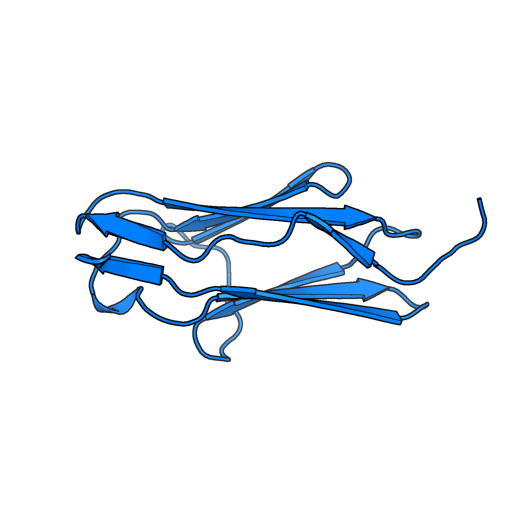1
ATOM 706 N N . TYR A 1 93 ? -34.323 11.506 4.873 1.00 19.91 93 TYR A N 1
ATOM 707 C CA . TYR A 1 93 ? -34.207 11.346 3.429 1.00 22.34 93 TYR A CA 1
ATOM 708 C C . TYR A 1 93 ? -33.328 10.154 3.104 1.00 27.01 93 TYR A C 1
ATOM 709 O O . TYR A 1 93 ? -32.516 9.730 3.921 1.00 28.26 93 TYR A O 1
ATOM 718 N N . ALA A 1 94 ? -33.500 9.622 1.899 1.00 22.86 94 ALA A N 1
ATOM 719 C CA . ALA A 1 94 ? -32.724 8.486 1.436 1.00 24.52 94 ALA A CA 1
ATOM 720 C C . ALA A 1 94 ? -32.718 8.507 -0.082 1.00 28.20 94 ALA A C 1
ATOM 721 O O . ALA A 1 94 ? -33.502 9.218 -0.709 1.00 27.94 94 ALA A O 1
ATOM 723 N N A THR A 1 95 ? -31.833 7.711 -0.667 0.67 26.97 95 THR A N 1
ATOM 724 N N B THR A 1 95 ? -31.820 7.735 -0.682 0.33 27.66 95 THR A N 1
ATOM 725 C CA A THR A 1 95 ? -31.692 7.685 -2.114 0.67 27.87 95 THR A CA 1
ATOM 726 C CA B THR A 1 95 ? -31.694 7.737 -2.135 0.33 29.64 95 THR A CA 1
ATOM 727 C C A THR A 1 95 ? -32.259 6.413 -2.717 0.67 33.13 95 THR A C 1
ATOM 728 C C B THR A 1 95 ? -32.154 6.432 -2.773 0.33 32.15 95 THR A C 1
ATOM 729 O O A THR A 1 95 ? -32.148 5.332 -2.142 0.67 32.65 95 THR A O 1
ATOM 730 O O B THR A 1 95 ? -31.874 5.345 -2.267 0.33 29.66 95 THR A O 1
ATOM 737 N N . LEU A 1 96 ? -32.875 6.557 -3.883 1.00 30.80 96 LEU A N 1
ATOM 738 C CA . LEU A 1 96 ? -33.266 5.409 -4.688 1.00 31.80 96 LEU A CA 1
ATOM 739 C C . LEU A 1 96 ? -32.363 5.315 -5.908 1.00 35.72 96 LEU A C 1
ATOM 740 O O . LEU A 1 96 ? -32.146 6.305 -6.608 1.00 35.91 96 LEU A O 1
ATOM 745 N N . ASP A 1 97 ? -31.835 4.123 -6.160 1.00 31.96 97 ASP A N 1
ATOM 746 C CA . ASP A 1 97 ? -31.105 3.866 -7.393 1.00 36.40 97 ASP A CA 1
ATOM 747 C C . ASP A 1 97 ? -31.820 2.784 -8.173 1.00 35.49 97 ASP A C 1
ATOM 748 O O . ASP A 1 97 ? -31.826 1.620 -7.777 1.00 41.97 97 ASP A O 1
ATOM 753 N N . VAL A 1 98 ? -32.436 3.178 -9.281 1.00 43.38 98 VAL A N 1
ATOM 754 C CA . VAL A 1 98 ? -33.098 2.222 -10.158 1.00 42.95 98 VAL A CA 1
ATOM 755 C C . VAL A 1 98 ? -32.082 1.657 -11.148 1.00 46.54 98 VAL A C 1
ATOM 756 O O . VAL A 1 98 ? -31.525 2.385 -11.968 1.00 51.02 98 VAL A O 1
ATOM 760 N N . THR A 1 99 ? -31.835 0.355 -11.056 1.00 44.45 99 THR A N 1
ATOM 761 C CA . THR A 1 99 ? -30.780 -0.286 -11.838 1.00 54.00 99 THR A CA 1
ATOM 762 C C . THR A 1 99 ? -31.332 -1.010 -13.062 1.00 61.13 99 THR A C 1
ATOM 763 O O . THR A 1 99 ? -32.421 -1.579 -13.016 1.00 60.13 99 THR A O 1
#

Organism: Homo sapiens (NCBI:txid9606)

CATH classification: 2.60.40.10

Sequence (96 aa):
TLDHAPRITLRMRSHRVPCGQNTRFILNVQSKPTTAEVKWYHNGVELQESSKIHYTNTSGVLTLEILDCHTDDSGTYRAVCTNYKGEASDYATTLDVT

GO terms:
  GO:0004713 protein tyrosine kinase activity (F, IDA)
  GO:0035995 detection of muscle stretch (P, IDA)
  GO:0030018 Z disc (C, IDA)
  GO:0005576 extracellular region (C, TAS)
  GO:0005829 cytosol (C, TAS)
  GO:0042802 identical protein binding (F, IPI)
  GO:0005515 protein binding (F, IPI)
  GO:0051015 actin filament binding (F, IDA)
  GO:0097493 structural molecule activity conferring elasticity (F, IDA)
  GO:0004674 protein serine/threonine kinase activity (F, IDA)
  GO:0031674 I band (C, IDA)
  GO:0005509 calcium ion binding (F, IDA)
  GO:0000794 condensed nuclear chromosome (C, IDA)
  GO:0005865 striated muscle thin filament (C, IDA)
  GO:0031430 M band (C, IDA)
  GO:0042805 actinin binding (F, IDA)
  GO:0051592 response to calcium ion (P, IDA)
  GO:0007076 mitotic chromosome condensation (P, IEP)
  GO:0097493 structural molecule activity conferring elasticity (F, TAS)
  GO:0035995 detection of muscle stretch (P, TAS)

Solvent-accessible surface area: 5703 Å² total; per-residue (Å²): 139,163,53,35,38,8,120,22,78,98,128,16,192,71,54,82,6,66,87,39,100,92,15,141,3,77,0,38,6,76,25,85,56,110,12,131,34,102,2,50,33,91,68,104,80,25,131,100,57,102,62,13,72,55,82,67,91,118,9,66,0,25,0,35,0,48,68,0,88,111,88,14,29,22,47,1,91,0,28,0,56,17,155,108,25,124,16,38,8,131,2,57,0,78,20,101

B-factor: mean 35.38, std 13.85, range [15.57, 85.65]

Secondary structure (DSSP, 8-state):
---EEEEEEE----EEE-TT--EEEEEEEEEESPPEEEEEETTEE----SSEEEEEETTEEEEEE-S--GGG-EEEEEEEEETTEEEEEEEEEEE-